Protein AF-A0A655TEA9-F1 (afdb_monomer_lite)

Foldseek 3Di:
DWKAFPVGDIDDDDPVVCVVCVVGIHDPPPPPPPPPPPPPDPPDDDDDDD

Sequence (50 aa):
MQVKNKKGEIFTVSQEHYETYKHDLELVTEKPIKEVKKKVANEGRAKNNS

Secondary structure (DSSP, 8-state):
-EEEETT--EEE--HHHHHHHTTTEEE-------S--S------------

pLDDT: mean 73.61, std 18.69, range [42.28, 93.44]

Organism: Vibrio cholerae (NCBI:txid666)

Radius of gyration: 20.98 Å; chains: 1; bounding box: 44×55×16 Å

Structure (mmCIF, N/CA/C/O backbone):
data_AF-A0A655TEA9-F1
#
_entry.id   AF-A0A655TEA9-F1
#
loop_
_atom_site.group_PDB
_atom_site.id
_atom_site.type_symbol
_atom_site.label_atom_id
_atom_site.label_alt_id
_atom_site.label_comp_id
_atom_site.label_asym_id
_atom_site.label_entity_id
_atom_site.label_seq_id
_atom_site.pdbx_PDB_ins_code
_atom_site.Cartn_x
_atom_site.Cartn_y
_atom_site.Cartn_z
_atom_site.occupancy
_atom_site.B_iso_or_equiv
_atom_site.auth_seq_id
_atom_site.auth_comp_id
_a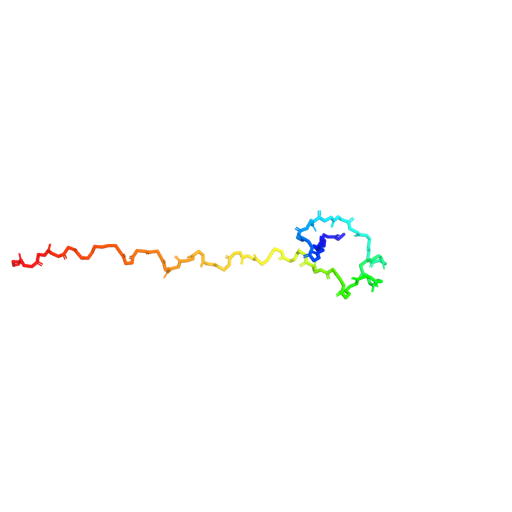tom_site.auth_asym_id
_atom_site.auth_atom_id
_atom_site.pdbx_PDB_model_num
ATOM 1 N N . MET A 1 1 ? 4.528 4.980 -7.122 1.00 87.25 1 MET A N 1
ATOM 2 C CA . MET A 1 1 ? 4.153 3.943 -6.135 1.00 87.25 1 MET A CA 1
ATOM 3 C C . MET A 1 1 ? 2.692 4.144 -5.754 1.00 87.25 1 MET A C 1
ATOM 5 O O . MET A 1 1 ? 2.315 5.293 -5.560 1.00 87.25 1 MET A O 1
ATOM 9 N N . GLN A 1 2 ? 1.867 3.093 -5.698 1.00 91.25 2 GLN A N 1
ATOM 10 C CA . GLN A 1 2 ? 0.459 3.230 -5.298 1.00 91.25 2 GLN A CA 1
ATOM 11 C C . GLN A 1 2 ? 0.297 3.087 -3.783 1.00 91.25 2 GLN A C 1
ATOM 13 O O . GLN A 1 2 ? 0.770 2.126 -3.174 1.00 91.25 2 GLN A O 1
ATOM 18 N N . VAL A 1 3 ? -0.377 4.064 -3.189 1.00 90.44 3 VAL A N 1
ATOM 19 C CA . VAL A 1 3 ? -0.631 4.171 -1.751 1.00 90.44 3 VAL A CA 1
ATOM 20 C C . VAL A 1 3 ? -2.112 4.429 -1.510 1.00 90.44 3 VAL A C 1
ATOM 22 O O . VAL A 1 3 ? -2.812 4.942 -2.382 1.00 90.44 3 VAL A O 1
ATOM 25 N N . LYS A 1 4 ? -2.581 4.076 -0.319 1.00 91.75 4 LYS A N 1
ATOM 26 C CA . LYS A 1 4 ? -3.936 4.281 0.174 1.00 91.75 4 LYS A CA 1
ATOM 27 C C . LYS A 1 4 ? -3.880 5.175 1.409 1.00 91.75 4 LYS A C 1
ATOM 29 O O . LYS A 1 4 ? -3.101 4.907 2.320 1.00 91.75 4 LYS A O 1
ATOM 34 N N . ASN A 1 5 ? -4.691 6.229 1.458 1.00 91.31 5 ASN A N 1
ATOM 35 C CA . ASN A 1 5 ? -4.822 7.037 2.675 1.00 91.31 5 ASN A CA 1
ATOM 36 C C . ASN A 1 5 ? -5.801 6.399 3.678 1.00 91.31 5 ASN A C 1
ATOM 38 O O . ASN A 1 5 ? -6.558 5.483 3.354 1.00 91.31 5 ASN A O 1
ATOM 42 N N . LYS A 1 6 ? -5.868 6.961 4.890 1.00 85.75 6 LYS A N 1
ATOM 43 C CA . LYS A 1 6 ? -6.835 6.568 5.936 1.00 85.75 6 LYS A CA 1
ATOM 44 C C . LYS A 1 6 ? -8.313 6.668 5.522 1.00 85.75 6 LYS A C 1
ATOM 46 O O . LYS A 1 6 ? -9.153 6.018 6.136 1.00 85.75 6 LYS A O 1
ATOM 51 N N . LYS A 1 7 ? -8.647 7.462 4.496 1.00 88.56 7 LYS A N 1
ATOM 52 C CA . LYS A 1 7 ? -10.010 7.561 3.932 1.00 88.56 7 LYS A CA 1
ATOM 53 C C . LYS A 1 7 ? -10.322 6.440 2.938 1.00 88.56 7 LYS A C 1
ATOM 55 O O . LYS A 1 7 ? -11.470 6.250 2.555 1.00 88.56 7 LYS A O 1
ATOM 60 N N . GLY A 1 8 ? -9.303 5.687 2.543 1.00 87.94 8 GLY A N 1
ATOM 61 C CA . GLY A 1 8 ? -9.385 4.586 1.606 1.00 87.94 8 GLY A CA 1
ATOM 62 C C . GLY A 1 8 ? -9.214 4.960 0.139 1.00 87.94 8 GLY A C 1
ATOM 63 O O . GLY A 1 8 ? -9.382 4.094 -0.716 1.00 87.94 8 GLY A O 1
ATOM 64 N N . GLU A 1 9 ? -8.845 6.205 -0.148 1.00 90.50 9 GLU A N 1
ATOM 65 C CA . GLU A 1 9 ? -8.550 6.681 -1.496 1.00 90.50 9 GLU A CA 1
ATOM 66 C C . GLU A 1 9 ? -7.165 6.202 -1.926 1.00 90.50 9 GLU A C 1
ATOM 68 O O . GLU A 1 9 ? -6.212 6.263 -1.145 1.00 90.50 9 GLU A O 1
ATOM 73 N N . ILE A 1 10 ? -7.062 5.739 -3.172 1.00 91.94 10 ILE A N 1
ATOM 74 C CA . ILE A 1 10 ? -5.822 5.229 -3.758 1.00 91.94 10 ILE A CA 1
ATOM 75 C C . ILE A 1 10 ? -5.262 6.274 -4.716 1.00 91.94 10 ILE A C 1
ATOM 77 O O . ILE A 1 10 ? -5.969 6.759 -5.598 1.00 91.94 10 ILE A O 1
ATOM 81 N N . PHE A 1 11 ? -3.983 6.597 -4.568 1.00 90.75 11 PHE A N 1
ATOM 82 C CA . PHE A 1 11 ? -3.289 7.542 -5.435 1.00 90.75 11 PHE A CA 1
ATOM 83 C C . PHE A 1 11 ? -1.841 7.119 -5.658 1.00 90.75 11 PHE A C 1
ATOM 85 O O . PHE A 1 11 ? -1.277 6.288 -4.941 1.00 90.75 11 PHE A O 1
ATOM 92 N N . THR A 1 12 ? -1.246 7.673 -6.711 1.00 92.81 12 THR A N 1
ATOM 93 C CA . THR A 1 12 ? 0.146 7.403 -7.060 1.00 92.81 12 THR A CA 1
ATOM 94 C C . THR A 1 12 ? 1.016 8.518 -6.515 1.00 92.81 12 THR A C 1
ATOM 96 O O . THR A 1 12 ? 0.805 9.684 -6.831 1.00 92.81 12 THR A O 1
ATOM 99 N N . VAL A 1 13 ? 2.012 8.148 -5.720 1.00 90.00 13 VAL A N 1
ATOM 100 C CA . VAL A 1 13 ? 2.997 9.075 -5.163 1.00 90.00 13 VAL A CA 1
ATOM 101 C C . VAL A 1 13 ? 4.408 8.673 -5.568 1.00 90.00 13 VAL A C 1
ATOM 103 O O . VAL A 1 13 ? 4.689 7.502 -5.867 1.00 90.00 13 VAL A O 1
ATOM 106 N N . SER A 1 14 ? 5.303 9.654 -5.565 1.00 93.31 14 SER A N 1
ATOM 107 C CA . SER A 1 14 ? 6.748 9.439 -5.643 1.00 93.31 14 SER A CA 1
ATOM 108 C C . SER A 1 14 ? 7.274 8.824 -4.344 1.00 93.31 14 SER A C 1
ATOM 110 O O . SER A 1 14 ? 6.651 8.952 -3.290 1.00 93.31 14 SER A O 1
ATOM 112 N N . GLN A 1 15 ? 8.438 8.176 -4.407 1.00 89.62 15 GLN A N 1
ATOM 113 C CA . GLN A 1 15 ? 9.057 7.531 -3.244 1.00 89.62 15 GLN A CA 1
ATOM 114 C C . GLN A 1 15 ? 9.336 8.520 -2.100 1.00 89.62 15 GLN A C 1
ATOM 116 O O . GLN A 1 15 ? 8.991 8.234 -0.961 1.00 89.62 15 GLN A O 1
ATOM 121 N N . GLU A 1 16 ? 9.865 9.706 -2.410 1.00 92.94 16 GLU A N 1
ATOM 122 C CA . GLU A 1 16 ? 10.127 10.773 -1.429 1.00 92.94 16 GLU A CA 1
ATOM 123 C C . GLU A 1 16 ? 8.860 11.190 -0.659 1.00 92.94 16 GLU A C 1
ATOM 125 O O . GLU A 1 16 ? 8.856 11.333 0.566 1.00 92.94 16 GLU A O 1
ATOM 130 N N . HIS A 1 17 ? 7.745 11.314 -1.381 1.00 90.06 17 HIS A N 1
ATOM 131 C CA . HIS A 1 17 ? 6.457 11.666 -0.795 1.00 90.06 17 HIS A CA 1
ATOM 132 C C . HIS A 1 17 ? 5.910 10.525 0.071 1.00 90.06 17 HIS A C 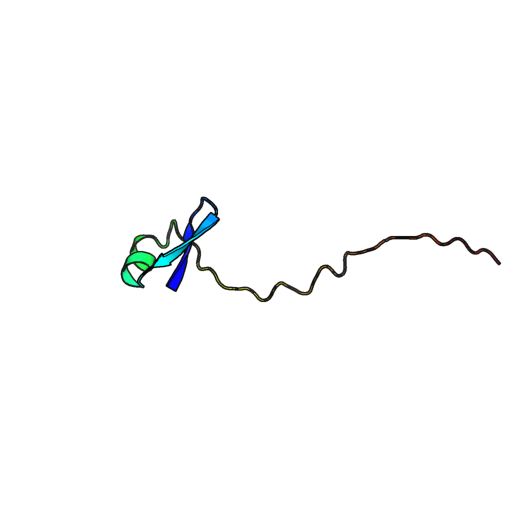1
ATOM 134 O O . HIS A 1 17 ? 5.389 10.762 1.158 1.00 90.06 17 HIS A O 1
ATOM 140 N N . TYR A 1 18 ? 6.078 9.274 -0.362 1.00 90.38 18 TYR A N 1
ATOM 141 C CA . TYR A 1 18 ? 5.742 8.129 0.477 1.00 90.38 18 TYR A CA 1
ATOM 142 C C . TYR A 1 18 ? 6.558 8.119 1.774 1.00 90.38 18 TYR A C 1
ATOM 144 O O . TYR A 1 18 ? 5.968 7.969 2.834 1.00 90.38 18 TYR A O 1
ATOM 152 N N . GLU A 1 19 ? 7.875 8.329 1.737 1.00 90.94 19 GLU A N 1
ATOM 153 C CA . GLU A 1 19 ? 8.702 8.285 2.953 1.00 90.94 19 GLU A CA 1
ATOM 154 C C . GLU A 1 19 ? 8.347 9.369 3.973 1.00 90.94 19 GLU A C 1
ATOM 156 O O . GLU A 1 19 ? 8.380 9.105 5.177 1.00 90.94 19 GLU A O 1
ATOM 161 N N . THR A 1 20 ? 7.948 10.547 3.490 1.00 93.44 20 THR A N 1
ATOM 162 C CA . THR A 1 20 ? 7.499 11.666 4.329 1.00 93.44 20 THR A CA 1
ATOM 163 C C . THR A 1 20 ? 6.176 11.352 5.031 1.00 93.44 20 THR A C 1
ATOM 165 O O . THR A 1 20 ? 6.014 11.642 6.214 1.00 93.44 20 THR A O 1
ATOM 168 N N . TYR A 1 21 ? 5.237 10.718 4.324 1.00 88.44 21 TYR A N 1
ATOM 169 C CA . TYR A 1 21 ? 3.872 10.484 4.807 1.00 88.44 21 TYR A CA 1
ATOM 170 C C . TYR A 1 21 ? 3.566 9.010 5.110 1.00 88.44 21 TYR A C 1
ATOM 172 O O . TYR A 1 21 ? 2.411 8.647 5.312 1.00 88.44 21 TYR A O 1
ATOM 180 N N . LYS A 1 22 ? 4.578 8.138 5.199 1.00 87.12 22 LYS A N 1
ATOM 181 C CA . LYS A 1 22 ? 4.417 6.684 5.416 1.00 87.12 22 LYS A CA 1
ATOM 182 C C . LYS A 1 22 ? 3.649 6.314 6.687 1.00 87.12 22 LYS A C 1
ATOM 184 O O . LYS A 1 22 ? 3.139 5.209 6.790 1.00 87.12 22 LYS A O 1
ATOM 189 N N . HIS A 1 23 ? 3.570 7.222 7.660 1.00 88.38 23 HIS A N 1
ATOM 190 C CA . HIS A 1 23 ? 2.778 7.035 8.880 1.00 88.38 23 HIS A CA 1
ATOM 191 C C . HIS A 1 23 ? 1.262 7.166 8.643 1.00 88.38 23 HIS A C 1
ATOM 193 O O . HIS A 1 23 ? 0.467 6.623 9.411 1.00 88.38 23 HIS A O 1
ATOM 199 N N . ASP A 1 24 ? 0.862 7.864 7.579 1.00 87.31 24 ASP A N 1
ATOM 200 C CA . ASP A 1 24 ? -0.530 8.129 7.202 1.00 87.31 24 ASP A CA 1
ATOM 201 C C . ASP A 1 24 ? -0.948 7.436 5.894 1.00 87.31 24 ASP A C 1
ATOM 203 O O . ASP A 1 24 ? -2.121 7.496 5.510 1.00 87.31 24 ASP A O 1
ATOM 207 N N . LEU A 1 25 ? -0.002 6.770 5.226 1.00 88.31 25 LEU A N 1
ATOM 208 C CA . LEU A 1 25 ? -0.174 6.091 3.947 1.00 88.31 25 LEU A CA 1
ATOM 209 C C . LEU A 1 25 ? 0.097 4.592 4.080 1.00 88.31 25 LEU A C 1
ATOM 211 O O . LEU A 1 25 ? 1.144 4.175 4.564 1.00 88.31 25 LEU A O 1
ATOM 215 N N . GLU A 1 26 ? -0.816 3.776 3.566 1.00 88.00 26 GLU A N 1
ATOM 216 C CA . GLU A 1 26 ? -0.635 2.334 3.441 1.00 88.00 26 GLU A CA 1
ATOM 217 C C . GLU A 1 26 ? -0.245 1.980 2.008 1.00 88.00 26 GLU A C 1
ATOM 219 O O . GLU A 1 26 ? -0.840 2.472 1.050 1.00 88.00 26 GLU A O 1
ATOM 224 N N . LEU A 1 27 ? 0.731 1.094 1.829 1.00 88.50 27 LEU A N 1
ATOM 225 C CA . LEU A 1 27 ? 1.028 0.580 0.498 1.00 88.50 27 LEU A CA 1
ATOM 226 C C . LEU A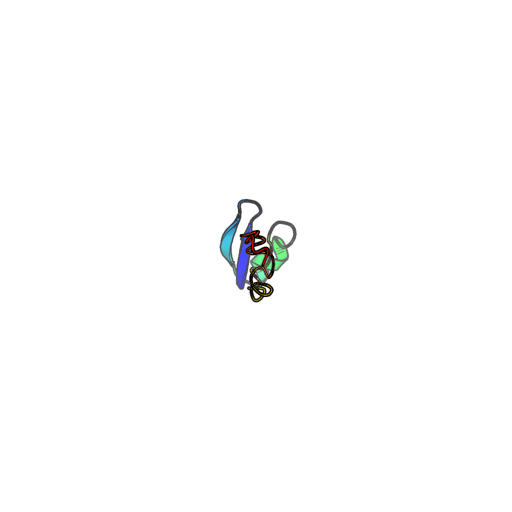 1 27 ? -0.116 -0.284 -0.001 1.00 88.50 27 LEU A C 1
ATOM 228 O O . LEU A 1 27 ? -0.533 -1.234 0.670 1.00 88.50 27 LEU A O 1
ATOM 232 N N . VAL A 1 28 ? -0.557 -0.005 -1.228 1.00 85.06 28 VAL A N 1
ATOM 233 C CA . VAL A 1 28 ? -1.435 -0.913 -1.960 1.00 85.06 28 VAL A CA 1
ATOM 234 C C . VAL A 1 28 ? -0.567 -2.069 -2.437 1.00 85.06 28 VAL A C 1
ATOM 236 O O . VAL A 1 28 ? -0.134 -2.148 -3.579 1.00 85.06 28 VAL A O 1
ATOM 239 N N . THR A 1 29 ? -0.247 -2.959 -1.504 1.00 72.94 29 THR A N 1
ATOM 240 C CA . THR A 1 29 ? 0.157 -4.307 -1.863 1.00 72.94 29 THR A CA 1
ATOM 241 C C . THR A 1 29 ? -1.133 -4.995 -2.261 1.00 72.94 29 THR A C 1
ATOM 243 O O . THR A 1 29 ? -2.000 -5.240 -1.419 1.00 72.94 29 THR A O 1
ATOM 246 N N . GLU A 1 30 ? -1.300 -5.245 -3.557 1.00 61.91 30 GLU A N 1
ATOM 247 C CA . GLU A 1 30 ? -2.242 -6.245 -4.039 1.00 61.91 30 GLU A CA 1
ATOM 248 C C . GLU A 1 30 ? -1.824 -7.571 -3.402 1.00 61.91 30 GLU A C 1
ATOM 250 O O . GLU A 1 30 ? -1.081 -8.368 -3.972 1.00 61.91 30 GLU A O 1
ATOM 255 N N . LYS A 1 31 ? -2.228 -7.798 -2.146 1.00 60.03 31 LYS A N 1
ATOM 256 C CA . LYS A 1 31 ? -2.212 -9.139 -1.594 1.00 60.03 31 LYS A CA 1
ATOM 257 C C . LYS A 1 31 ? -3.066 -9.929 -2.574 1.00 60.03 31 LYS A C 1
ATOM 259 O O . LYS A 1 31 ? -4.223 -9.533 -2.759 1.00 60.03 31 LYS A O 1
ATOM 264 N N . PRO A 1 32 ? -2.542 -11.002 -3.193 1.00 52.19 32 PRO A N 1
ATOM 265 C CA . PRO A 1 32 ? -3.407 -11.924 -3.895 1.00 52.19 32 PRO A CA 1
ATOM 266 C C . PRO A 1 32 ? -4.504 -12.252 -2.899 1.00 52.19 32 PRO A C 1
ATOM 268 O O . PRO A 1 32 ? -4.212 -12.617 -1.753 1.00 52.19 32 PRO A O 1
ATOM 271 N N . ILE A 1 33 ? -5.738 -11.940 -3.296 1.00 59.62 33 ILE A N 1
ATOM 272 C CA . ILE A 1 33 ? -6.946 -12.191 -2.526 1.00 59.62 33 ILE A CA 1
ATOM 273 C C . ILE A 1 33 ? -6.755 -13.594 -1.994 1.00 59.62 33 ILE A C 1
ATOM 275 O O . ILE A 1 33 ? -6.718 -14.537 -2.783 1.00 59.62 33 ILE A O 1
ATOM 279 N N . LYS A 1 34 ? -6.506 -13.698 -0.680 1.00 53.22 34 LYS A N 1
ATOM 280 C CA . LYS A 1 34 ? -6.465 -14.968 0.027 1.00 53.22 34 LYS A CA 1
ATOM 281 C C . LYS A 1 34 ? -7.674 -15.715 -0.481 1.00 53.22 34 LYS A C 1
ATOM 283 O O . LYS A 1 34 ? -8.792 -15.272 -0.216 1.00 53.22 34 LYS A O 1
ATOM 288 N N . GLU A 1 35 ? -7.384 -16.730 -1.285 1.00 49.88 35 GLU A N 1
ATOM 289 C CA . GLU A 1 35 ? -8.165 -17.924 -1.499 1.00 49.88 35 GLU A CA 1
ATOM 290 C C . GLU A 1 35 ? -9.601 -17.710 -1.044 1.00 49.88 35 GLU A C 1
ATOM 292 O O . GLU A 1 35 ? -9.936 -17.856 0.134 1.00 49.88 35 GLU A O 1
ATOM 297 N N . VAL A 1 36 ? -10.380 -17.184 -1.994 1.00 52.66 36 VAL A N 1
ATOM 298 C CA . VAL A 1 36 ? -11.831 -17.065 -1.976 1.00 52.66 36 VAL A CA 1
ATOM 299 C C . VAL A 1 36 ? -1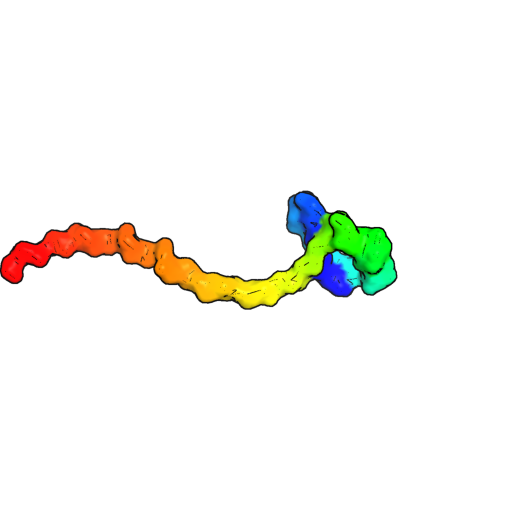2.404 -17.991 -0.921 1.00 52.66 36 VAL A C 1
ATOM 301 O O . VAL A 1 36 ? -12.400 -19.204 -1.097 1.00 52.66 36 VAL A O 1
ATOM 304 N N . LYS A 1 37 ? -12.848 -17.390 0.186 1.00 53.91 37 LYS A N 1
ATO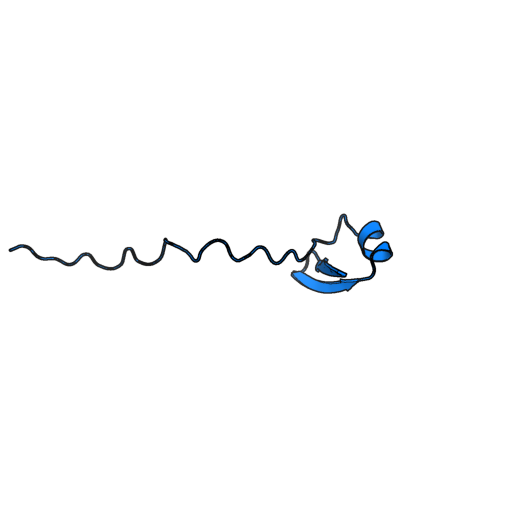M 305 C CA . LYS A 1 37 ? -13.917 -17.881 1.052 1.00 53.91 37 LYS A CA 1
ATOM 306 C C . LYS A 1 37 ? -14.247 -19.365 0.801 1.00 53.91 37 LYS A C 1
ATOM 308 O O . LYS A 1 37 ? -15.298 -19.658 0.247 1.00 53.91 37 LYS A O 1
ATOM 313 N N . LYS A 1 38 ? -13.475 -20.330 1.313 1.00 53.66 38 LYS A N 1
ATOM 314 C CA . LYS A 1 38 ? -14.015 -21.690 1.550 1.00 53.66 38 LYS A CA 1
ATOM 315 C C . LYS A 1 38 ? -14.899 -21.687 2.811 1.00 53.66 38 LYS A C 1
ATOM 317 O O . LYS A 1 38 ? -14.783 -22.515 3.704 1.00 53.66 38 LYS A O 1
ATOM 322 N N . LYS A 1 39 ? -15.746 -20.658 2.893 1.00 53.16 39 LYS A N 1
ATOM 323 C CA . LYS A 1 39 ? -16.835 -20.415 3.841 1.00 53.16 39 LYS A CA 1
ATOM 324 C C . LYS A 1 39 ? -18.060 -19.923 3.054 1.00 53.16 39 LYS A C 1
ATOM 326 O O . LYS A 1 39 ? -18.740 -18.996 3.479 1.00 53.16 39 LYS A O 1
ATOM 331 N N . VAL A 1 40 ? -18.304 -20.493 1.873 1.00 52.88 40 VAL A N 1
ATOM 332 C CA . VAL A 1 40 ? -19.600 -20.378 1.196 1.00 52.88 40 VAL A CA 1
ATOM 333 C C . VAL A 1 40 ? -20.297 -21.731 1.330 1.00 52.88 40 VAL A C 1
ATOM 335 O O . VAL A 1 40 ? -19.709 -22.752 0.988 1.00 52.88 40 VAL A O 1
ATOM 338 N N . ALA A 1 41 ? -21.521 -21.693 1.860 1.00 54.12 41 ALA A N 1
ATOM 339 C CA . ALA A 1 41 ? -22.531 -22.752 1.866 1.00 54.12 41 ALA A CA 1
ATOM 340 C C . ALA A 1 41 ? -22.194 -24.017 2.687 1.00 54.12 41 ALA A C 1
ATOM 342 O O . ALA A 1 41 ? -21.891 -25.079 2.165 1.00 54.12 41 ALA A O 1
ATOM 343 N N . ASN A 1 42 ? -22.248 -23.965 4.017 1.00 51.56 42 ASN A N 1
ATOM 344 C CA . ASN A 1 42 ? -23.480 -24.328 4.733 1.00 51.56 42 ASN A CA 1
ATOM 345 C C . ASN A 1 42 ? -24.781 -23.860 4.044 1.00 51.56 42 ASN A C 1
ATOM 347 O O . ASN A 1 42 ? -25.408 -22.899 4.481 1.00 51.56 42 ASN A O 1
ATOM 351 N N . GLU A 1 43 ? -25.175 -24.546 2.971 1.00 46.91 43 GLU A N 1
ATOM 352 C CA . GLU A 1 43 ? -26.516 -24.476 2.390 1.00 46.91 43 GLU A CA 1
ATOM 353 C C . GLU A 1 43 ? -26.993 -25.918 2.139 1.00 46.91 43 GLU A C 1
ATOM 355 O O . GLU A 1 43 ? -26.400 -26.640 1.348 1.00 46.91 43 GLU A O 1
ATOM 360 N N . GLY A 1 44 ? -28.018 -26.343 2.892 1.00 50.22 44 GLY A N 1
ATOM 361 C CA . GLY A 1 44 ? -28.763 -27.602 2.728 1.00 50.22 44 GLY A CA 1
ATOM 362 C C . GLY A 1 44 ? -28.015 -28.864 3.184 1.00 50.22 44 GLY A C 1
ATOM 363 O O . GLY A 1 44 ? -27.216 -29.426 2.462 1.00 50.22 44 GLY A O 1
ATOM 364 N N . ARG A 1 45 ? -28.254 -29.477 4.345 1.00 49.97 45 ARG A N 1
ATOM 365 C CA . ARG A 1 45 ? -29.562 -29.798 4.931 1.00 49.97 45 ARG A CA 1
ATOM 366 C C . ARG A 1 45 ? -30.572 -30.364 3.911 1.00 49.97 45 ARG A C 1
ATOM 368 O O . ARG A 1 45 ? -31.757 -30.079 4.015 1.00 49.97 45 ARG A O 1
ATOM 375 N N . ALA A 1 46 ? -30.121 -31.192 2.968 1.00 47.94 46 ALA A N 1
ATOM 376 C CA . ALA A 1 46 ? -30.936 -32.294 2.445 1.00 47.94 46 ALA A CA 1
ATOM 377 C C . ALA A 1 46 ? -30.773 -33.452 3.453 1.00 47.94 46 ALA A C 1
ATOM 379 O O . ALA A 1 46 ? -29.677 -33.967 3.622 1.00 47.94 46 ALA A O 1
ATOM 380 N N . LYS A 1 47 ? -31.710 -33.735 4.365 1.00 53.69 47 LYS A N 1
ATOM 381 C CA . LYS A 1 47 ? -32.980 -34.430 4.095 1.00 53.69 47 LYS A CA 1
ATOM 382 C C . LYS A 1 47 ? -32.819 -35.505 3.012 1.00 53.69 47 LYS A C 1
ATOM 384 O O . LYS A 1 47 ? -32.936 -35.196 1.838 1.00 53.69 47 LYS A O 1
ATOM 389 N N . ASN A 1 48 ? -32.501 -36.714 3.474 1.00 48.41 48 ASN A N 1
ATOM 390 C CA . ASN A 1 48 ? -32.865 -38.061 2.995 1.00 48.41 48 ASN A CA 1
ATOM 391 C C . ASN A 1 48 ? -32.063 -38.988 3.934 1.00 48.41 48 ASN A C 1
ATOM 393 O O . ASN A 1 48 ? -30.844 -38.967 3.875 1.00 48.41 48 ASN A O 1
ATOM 397 N N . ASN A 1 49 ? -32.563 -39.688 4.954 1.00 47.44 49 ASN A N 1
ATOM 398 C CA . ASN A 1 49 ? -33.770 -40.499 5.099 1.00 47.44 49 ASN A CA 1
ATOM 399 C C . ASN A 1 49 ? -34.183 -41.221 3.819 1.00 47.44 49 ASN A C 1
ATOM 401 O O . ASN A 1 49 ? -35.109 -40.778 3.149 1.00 47.44 49 ASN A O 1
ATOM 405 N N . SER A 1 50 ? -33.444 -42.285 3.504 1.00 42.28 50 SER A N 1
ATOM 406 C CA . SER A 1 50 ? -33.962 -43.624 3.194 1.00 42.28 50 SER A CA 1
ATOM 407 C C . SER A 1 50 ? -32.804 -44.602 3.062 1.00 42.28 50 SER A C 1
ATOM 409 O O . SER A 1 50 ? -31.801 -44.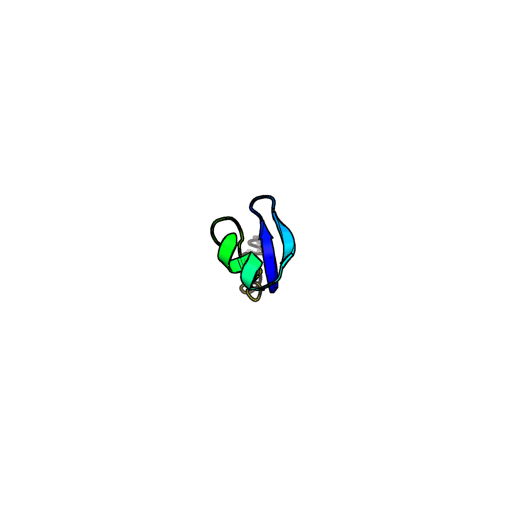224 2.420 1.00 42.28 50 SER A O 1
#